Protein AF-A0A251UM03-F1 (afdb_monomer_lite)

pLDDT: mean 79.2, std 14.15, range [46.75, 94.0]

Organism: Helianthus annuus (NCBI:txid4232)

Foldseek 3Di:
DDDPVPVVVVVVVLVVVLLVLQQFFDDPVPPGDTLVPDDDPVSVVLSVQSSVCVVVVDDSVVSLVVCCVVPNQVGGPDGPPDPVVVVVVPDDPDDDPDDDD

Structure (mmCIF, N/CA/C/O backbone):
data_AF-A0A251UM03-F1
#
_entry.id   AF-A0A251UM03-F1
#
loop_
_atom_site.group_PDB
_atom_site.id
_atom_site.type_symbol
_atom_site.label_atom_id
_atom_site.label_alt_id
_atom_site.label_comp_id
_atom_site.label_asym_id
_atom_site.label_entity_id
_atom_site.label_seq_id
_atom_site.pdbx_PDB_ins_code
_atom_site.Cartn_x
_atom_site.Cartn_y
_atom_site.Cartn_z
_atom_site.occupancy
_atom_site.B_iso_or_equiv
_atom_site.auth_seq_id
_atom_site.auth_comp_id
_atom_site.auth_asym_id
_atom_site.auth_atom_id
_atom_site.pdbx_PDB_model_num
ATOM 1 N N . MET A 1 1 ? -26.301 19.916 18.728 1.00 47.34 1 MET A N 1
ATOM 2 C CA . MET A 1 1 ? -25.426 20.193 17.571 1.00 47.34 1 MET A CA 1
ATOM 3 C C . MET A 1 1 ? -24.328 19.161 17.657 1.00 47.34 1 MET A C 1
ATOM 5 O O . MET A 1 1 ? -23.388 19.357 18.407 1.00 47.34 1 MET A O 1
ATOM 9 N N . GLU A 1 2 ? -24.543 17.998 17.057 1.00 59.78 2 GLU A N 1
ATOM 10 C CA . GLU A 1 2 ? -23.678 16.838 17.249 1.00 59.78 2 GLU A CA 1
ATOM 11 C C . GLU A 1 2 ? -23.224 16.343 15.868 1.00 59.78 2 GLU A C 1
ATOM 13 O O . GLU A 1 2 ? -24.064 16.049 15.021 1.00 59.78 2 GLU A O 1
ATOM 18 N N . ASN A 1 3 ? -21.901 16.255 15.686 1.00 60.44 3 ASN A N 1
ATOM 19 C CA . ASN A 1 3 ? -21.195 15.418 14.704 1.00 60.44 3 ASN A CA 1
ATOM 20 C C . ASN A 1 3 ? -21.065 15.845 13.221 1.00 60.44 3 ASN A C 1
ATOM 22 O O . ASN A 1 3 ? -21.068 14.978 12.351 1.00 60.44 3 ASN A O 1
ATOM 26 N N . GLU A 1 4 ? -20.788 17.115 12.896 1.00 57.62 4 GLU A N 1
ATOM 27 C CA . GLU A 1 4 ? -20.137 17.431 11.596 1.00 57.62 4 GLU A CA 1
ATOM 28 C C . GLU A 1 4 ? -18.616 17.151 11.602 1.00 57.62 4 GLU A C 1
ATOM 30 O O . GLU A 1 4 ? -18.013 16.933 10.551 1.00 57.62 4 GLU A O 1
ATOM 35 N N . GLU A 1 5 ? -17.990 17.059 12.781 1.00 59.59 5 GLU A N 1
ATOM 36 C CA . GLU A 1 5 ? -16.548 16.790 12.926 1.00 59.59 5 GLU A CA 1
ATOM 37 C C . GLU A 1 5 ? -16.181 15.299 12.809 1.00 59.59 5 GLU A C 1
ATOM 39 O O . GLU A 1 5 ? -15.063 14.956 12.419 1.00 59.59 5 GLU A O 1
ATOM 44 N N . ASP A 1 6 ? -17.114 14.395 13.118 1.00 71.25 6 ASP A N 1
ATOM 45 C CA . ASP A 1 6 ? -16.865 12.951 13.169 1.00 71.25 6 ASP A CA 1
ATOM 46 C C . ASP A 1 6 ? -16.497 12.333 11.796 1.00 71.25 6 ASP A C 1
ATOM 48 O O . ASP A 1 6 ? -15.473 11.643 11.705 1.00 71.25 6 ASP A O 1
ATOM 52 N N . PRO A 1 7 ? -17.217 12.604 10.683 1.00 75.75 7 PRO A N 1
ATOM 53 C CA . PRO A 1 7 ? -16.845 12.043 9.382 1.00 75.75 7 PRO A CA 1
ATOM 54 C C . PRO A 1 7 ? -15.536 12.630 8.832 1.00 75.75 7 PRO A C 1
ATOM 56 O O . PRO A 1 7 ? -14.727 11.894 8.263 1.00 75.75 7 PRO A O 1
ATOM 59 N N . VAL A 1 8 ? -15.286 13.928 9.042 1.00 80.06 8 VAL A N 1
ATOM 60 C CA . VAL A 1 8 ? -14.059 14.598 8.575 1.00 80.06 8 VAL A CA 1
ATOM 61 C C . VAL A 1 8 ? -12.837 14.061 9.321 1.00 80.06 8 VAL A C 1
ATOM 63 O O . VAL A 1 8 ? -11.833 13.710 8.699 1.00 80.06 8 VAL A O 1
ATOM 66 N N . LYS A 1 9 ? -12.930 13.909 10.647 1.00 81.38 9 LYS A N 1
ATOM 67 C CA . LYS A 1 9 ? -11.843 13.377 11.478 1.00 81.38 9 LYS A CA 1
ATOM 68 C C . LYS A 1 9 ? -11.535 11.915 11.156 1.00 81.38 9 LYS A C 1
ATOM 70 O O . LYS A 1 9 ? -10.368 11.542 11.044 1.00 81.38 9 LYS A O 1
ATOM 75 N N . LYS A 1 10 ? -12.563 11.086 10.943 1.00 83.50 10 LYS A N 1
ATOM 76 C CA . LYS A 1 10 ? -12.393 9.695 10.488 1.00 83.50 10 LYS A CA 1
ATOM 77 C C . LYS A 1 10 ? -11.674 9.627 9.142 1.00 83.50 10 LYS A C 1
ATOM 79 O O . LYS A 1 10 ? -10.740 8.839 8.999 1.00 83.50 10 LYS A O 1
ATOM 84 N N . GLN A 1 11 ? -12.045 10.481 8.190 1.00 86.38 11 GLN A N 1
ATOM 85 C CA . GLN A 1 11 ? -11.389 10.536 6.884 1.00 86.38 11 GLN A CA 1
ATOM 86 C C . GLN A 1 11 ? -9.910 10.944 6.999 1.00 86.38 11 GLN A C 1
ATOM 88 O O . GLN A 1 11 ? -9.053 10.292 6.407 1.00 86.38 11 GLN A O 1
ATOM 93 N N . GLN A 1 12 ? -9.585 11.941 7.828 1.00 88.19 12 GLN A N 1
ATOM 94 C CA . GLN A 1 12 ? -8.197 12.350 8.084 1.00 88.19 12 GLN A CA 1
ATOM 95 C C . GLN A 1 12 ? -7.341 11.213 8.661 1.00 88.19 12 GLN A C 1
ATOM 97 O O . GLN A 1 12 ? -6.196 11.033 8.246 1.00 88.19 12 GLN A O 1
ATOM 102 N N . ILE A 1 13 ? -7.891 10.416 9.584 1.00 88.44 13 ILE A N 1
ATOM 103 C CA . ILE A 1 13 ? -7.200 9.250 10.156 1.00 88.44 13 ILE A CA 1
ATOM 104 C C . ILE A 1 13 ? -6.933 8.195 9.074 1.00 88.44 13 ILE A C 1
ATOM 106 O O . ILE A 1 13 ? -5.827 7.654 8.999 1.00 88.44 13 ILE A O 1
ATOM 110 N N . VAL A 1 14 ? -7.923 7.920 8.217 1.00 89.31 14 VAL A N 1
ATOM 111 C CA . VAL A 1 14 ? -7.779 6.980 7.095 1.00 89.31 14 VAL A CA 1
ATOM 112 C C . VAL A 1 14 ? -6.701 7.457 6.125 1.00 89.31 14 VAL A C 1
ATOM 114 O O . VAL A 1 14 ? -5.832 6.670 5.758 1.00 89.31 14 VAL A O 1
ATOM 117 N N . ASP A 1 15 ? -6.710 8.734 5.746 1.00 90.12 15 ASP A N 1
ATOM 118 C CA . ASP A 1 15 ? -5.744 9.282 4.793 1.00 90.12 15 ASP A CA 1
ATOM 119 C C . ASP A 1 15 ? -4.322 9.321 5.358 1.00 90.12 15 ASP A C 1
ATOM 121 O O . ASP A 1 15 ? -3.378 8.954 4.659 1.00 90.12 15 ASP A O 1
ATOM 125 N N . ALA A 1 16 ? -4.150 9.691 6.630 1.00 90.62 16 ALA A N 1
ATOM 126 C CA . ALA A 1 16 ? -2.845 9.654 7.291 1.00 90.62 16 ALA A CA 1
ATOM 127 C C . ALA A 1 16 ? -2.271 8.230 7.323 1.00 90.62 16 ALA A C 1
ATOM 129 O O . ALA A 1 16 ? -1.088 8.008 7.050 1.00 90.62 16 ALA A O 1
ATOM 130 N N . ARG A 1 17 ? -3.129 7.245 7.606 1.00 91.69 17 ARG A N 1
ATOM 131 C CA . ARG A 1 17 ? -2.746 5.836 7.631 1.00 91.69 17 ARG A CA 1
ATOM 132 C C . ARG A 1 17 ? -2.445 5.301 6.233 1.00 91.69 17 ARG A C 1
ATOM 134 O O . ARG A 1 17 ? -1.454 4.596 6.066 1.00 91.69 17 ARG A O 1
ATOM 141 N N . ALA A 1 18 ? -3.247 5.668 5.236 1.00 91.50 18 ALA A N 1
ATOM 142 C CA . ALA A 1 18 ? -3.022 5.288 3.847 1.00 91.50 18 ALA A CA 1
ATOM 143 C C . ALA A 1 18 ? -1.671 5.810 3.346 1.00 91.50 18 ALA A C 1
ATOM 145 O O . ALA A 1 18 ? -0.909 5.036 2.782 1.00 91.50 18 ALA A O 1
ATOM 146 N N . ARG A 1 19 ? -1.326 7.072 3.639 1.00 90.12 19 ARG A N 1
ATOM 147 C CA . ARG A 1 19 ? -0.006 7.643 3.315 1.00 90.12 19 ARG A CA 1
ATOM 148 C C . ARG A 1 19 ? 1.134 6.850 3.951 1.00 90.12 19 ARG A C 1
ATOM 150 O O . ARG A 1 19 ? 2.091 6.500 3.270 1.00 90.12 19 ARG A O 1
ATOM 157 N N . ASN A 1 20 ? 1.019 6.508 5.237 1.00 90.62 20 ASN A N 1
ATOM 158 C CA . ASN A 1 20 ? 2.040 5.717 5.931 1.00 90.62 20 ASN A CA 1
ATOM 159 C C . ASN A 1 20 ? 2.262 4.341 5.277 1.00 90.62 20 ASN A C 1
ATOM 161 O O . ASN A 1 20 ? 3.405 3.920 5.099 1.00 90.62 20 ASN A O 1
ATOM 165 N N . VAL A 1 21 ? 1.178 3.668 4.882 1.00 90.88 21 VAL A N 1
ATOM 166 C CA . VAL A 1 21 ? 1.249 2.400 4.146 1.00 90.88 21 VAL A CA 1
ATOM 167 C C . VAL A 1 21 ? 1.897 2.619 2.777 1.00 90.88 21 VAL A C 1
ATOM 169 O O . VAL A 1 21 ? 2.850 1.919 2.454 1.00 90.88 21 VAL A O 1
ATOM 172 N N . SER A 1 22 ? 1.460 3.625 2.015 1.00 89.75 22 SER A N 1
ATOM 173 C CA . SER A 1 22 ? 1.978 3.939 0.677 1.00 89.75 22 SER A CA 1
ATOM 174 C C . SER A 1 22 ? 3.488 4.183 0.634 1.00 89.75 22 SER A C 1
ATOM 176 O O . SER A 1 22 ? 4.140 3.769 -0.318 1.00 89.75 22 SER A O 1
ATOM 178 N N . HIS A 1 23 ? 4.080 4.792 1.665 1.00 89.56 23 HIS A N 1
ATOM 179 C CA . HIS A 1 23 ? 5.537 4.980 1.727 1.00 89.56 23 HIS A CA 1
ATOM 180 C C . HIS A 1 23 ? 6.328 3.665 1.794 1.00 89.56 23 HIS A C 1
ATOM 182 O O . HIS A 1 23 ? 7.487 3.624 1.395 1.00 89.56 23 HIS A O 1
ATOM 188 N N . AS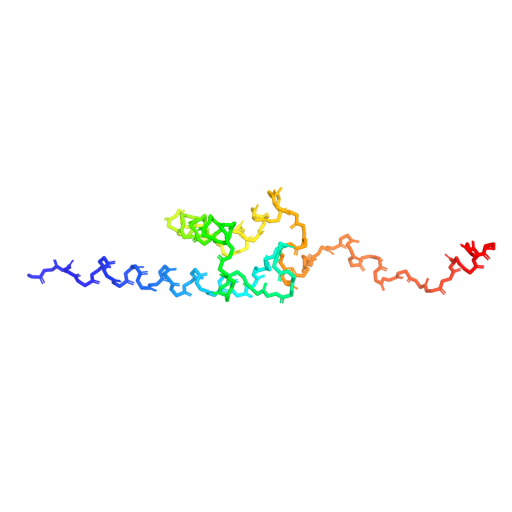N A 1 24 ? 5.712 2.586 2.282 1.00 88.44 24 ASN A N 1
ATOM 189 C CA . ASN A 1 24 ? 6.343 1.270 2.388 1.00 88.44 24 ASN A CA 1
ATOM 190 C C . ASN A 1 24 ? 6.112 0.392 1.149 1.00 88.44 24 ASN A C 1
ATOM 192 O O . ASN A 1 24 ? 6.644 -0.718 1.085 1.00 88.44 24 ASN A O 1
ATOM 196 N N . VAL A 1 25 ? 5.359 0.890 0.167 1.00 89.75 25 VAL A N 1
ATOM 197 C CA . VAL A 1 25 ? 5.024 0.180 -1.067 1.00 89.75 25 VAL A CA 1
ATOM 198 C C . VAL A 1 25 ? 5.802 0.805 -2.230 1.00 89.75 25 VAL A C 1
ATOM 200 O O . VAL A 1 25 ? 5.743 2.013 -2.470 1.00 89.75 25 VAL A O 1
ATOM 203 N N . ARG A 1 26 ? 6.553 -0.027 -2.948 1.00 89.31 26 ARG A N 1
ATOM 204 C CA . ARG A 1 26 ? 7.330 0.298 -4.148 1.00 89.31 26 ARG A CA 1
ATOM 205 C C . ARG A 1 26 ? 6.431 0.272 -5.375 1.00 89.31 26 ARG A C 1
ATOM 207 O O . ARG A 1 26 ? 5.566 -0.592 -5.500 1.00 89.31 26 ARG A O 1
ATOM 214 N N . CYS A 1 27 ? 6.666 1.179 -6.317 1.00 87.06 27 CYS A N 1
ATOM 215 C CA . CYS A 1 27 ? 6.087 1.043 -7.647 1.00 87.06 27 CYS A CA 1
ATOM 216 C C . CYS A 1 27 ? 6.985 0.139 -8.506 1.00 87.06 27 CYS A C 1
ATOM 218 O O . CYS A 1 27 ? 8.069 0.553 -8.910 1.00 87.06 27 CYS A O 1
ATOM 220 N N . LEU A 1 28 ? 6.510 -1.072 -8.813 1.00 83.00 28 LEU A N 1
ATOM 221 C CA . LEU A 1 28 ? 7.242 -2.064 -9.617 1.00 83.00 28 LEU A CA 1
ATOM 222 C C . LEU A 1 28 ? 7.610 -1.545 -11.019 1.00 83.00 28 LEU A C 1
ATOM 224 O O . LEU A 1 28 ? 8.688 -1.832 -11.526 1.00 83.00 28 LEU A O 1
ATOM 228 N N . GLU A 1 29 ? 6.740 -0.724 -11.604 1.00 84.38 29 GLU A N 1
ATOM 229 C CA . GLU A 1 29 ? 6.904 -0.151 -12.947 1.00 84.38 29 GLU A CA 1
ATOM 230 C C . GLU A 1 29 ? 7.715 1.161 -12.948 1.00 84.38 29 GLU A C 1
ATOM 232 O O . GLU A 1 29 ? 8.174 1.615 -13.992 1.00 84.38 29 GLU A O 1
ATOM 237 N N . CYS A 1 30 ? 7.894 1.801 -11.786 1.00 81.25 30 CYS A N 1
ATOM 238 C CA . CYS A 1 30 ? 8.519 3.126 -11.674 1.00 81.25 30 CYS A CA 1
ATOM 239 C C . CYS A 1 30 ? 9.991 3.063 -11.225 1.00 81.25 30 CYS A C 1
ATOM 241 O O . CYS A 1 30 ? 10.632 4.101 -11.052 1.00 81.25 30 CYS A O 1
ATOM 243 N N . GLY A 1 31 ? 10.533 1.864 -10.987 1.00 76.25 31 GLY A N 1
ATOM 244 C CA . GLY A 1 31 ? 11.898 1.661 -10.500 1.00 76.25 31 GLY A CA 1
ATOM 245 C C . GLY A 1 31 ? 12.006 1.729 -8.972 1.00 76.25 31 GLY A C 1
ATOM 246 O O . GLY A 1 31 ? 11.457 0.889 -8.267 1.00 76.25 31 GLY A O 1
ATOM 247 N N . SER A 1 32 ? 12.766 2.693 -8.439 1.00 73.88 32 SER A N 1
ATOM 248 C CA . SER A 1 32 ? 13.110 2.759 -7.005 1.00 73.88 32 SER A CA 1
ATOM 249 C C . SER A 1 32 ? 12.216 3.681 -6.166 1.00 73.88 32 SER A C 1
ATOM 251 O O . SER A 1 32 ? 12.551 3.962 -5.014 1.00 73.88 32 SER A O 1
ATOM 253 N N . GLN A 1 33 ? 11.120 4.186 -6.734 1.00 81.25 33 GLN A N 1
ATOM 254 C CA . GLN A 1 33 ? 10.245 5.174 -6.098 1.00 81.25 33 GLN A CA 1
ATOM 255 C C . GLN A 1 33 ? 9.079 4.522 -5.344 1.00 81.25 33 GLN A C 1
ATOM 257 O O . GLN A 1 33 ? 8.592 3.445 -5.708 1.00 81.25 33 GLN A O 1
ATOM 262 N N . SER A 1 34 ? 8.596 5.209 -4.307 1.00 85.00 34 SER A N 1
ATOM 263 C CA . SER A 1 34 ? 7.399 4.789 -3.577 1.00 85.00 34 SER A CA 1
ATOM 264 C C . SER A 1 34 ? 6.130 5.061 -4.390 1.00 85.00 34 SER A C 1
ATOM 266 O O . SER A 1 34 ? 6.093 5.947 -5.254 1.00 85.00 34 SER A O 1
ATOM 268 N N . ILE A 1 35 ? 5.046 4.343 -4.086 1.00 87.69 35 ILE A N 1
ATOM 269 C CA . ILE A 1 35 ? 3.738 4.648 -4.678 1.00 87.69 35 ILE A CA 1
ATOM 270 C C . ILE A 1 35 ? 3.180 5.981 -4.167 1.00 87.69 35 ILE A C 1
ATOM 272 O O . ILE A 1 35 ? 2.212 6.469 -4.722 1.00 87.69 35 ILE A O 1
ATOM 276 N N . GLU A 1 36 ? 3.721 6.599 -3.115 1.00 86.75 36 GLU A N 1
ATOM 277 C CA . GLU A 1 36 ? 3.281 7.943 -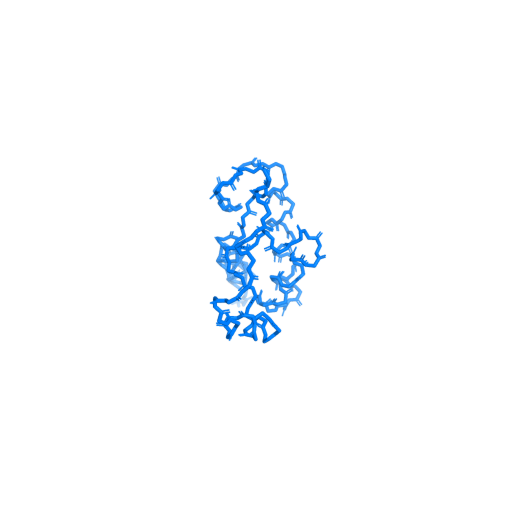2.711 1.00 86.75 36 GLU A CA 1
ATOM 278 C C . GLU A 1 36 ? 3.873 9.029 -3.622 1.00 86.75 36 GLU A C 1
ATOM 280 O O . GLU A 1 36 ? 3.195 10.003 -3.924 1.00 86.75 36 GLU A O 1
ATOM 285 N N . GLU A 1 37 ? 5.080 8.831 -4.146 1.00 80.69 37 GLU A N 1
ATOM 286 C CA . GLU A 1 37 ? 5.775 9.821 -4.987 1.00 80.69 37 GLU A CA 1
ATOM 287 C C . GLU A 1 37 ? 5.507 9.628 -6.486 1.00 80.69 37 GLU A C 1
ATOM 289 O O . GLU A 1 37 ? 5.572 10.572 -7.273 1.00 80.69 37 GLU A O 1
ATOM 294 N N . SER A 1 38 ? 5.173 8.402 -6.883 1.00 82.12 38 SER A N 1
ATOM 295 C CA . SER A 1 38 ? 4.989 8.027 -8.284 1.00 82.12 38 SER A CA 1
ATOM 296 C C . SER A 1 38 ? 3.638 8.496 -8.858 1.00 82.12 38 SER A C 1
ATOM 298 O O . SER A 1 38 ? 2.628 8.573 -8.152 1.00 82.12 38 SER A O 1
ATOM 300 N N . GLN A 1 39 ? 3.604 8.772 -10.169 1.00 81.25 39 GLN A N 1
ATOM 301 C CA . GLN A 1 39 ? 2.402 9.195 -10.920 1.00 81.25 39 GLN A CA 1
ATOM 302 C C . GLN A 1 39 ? 1.908 8.148 -11.937 1.00 81.25 39 GLN A C 1
ATOM 304 O O . GLN A 1 39 ? 1.119 8.471 -12.817 1.00 81.25 39 GLN A O 1
ATOM 309 N N . ALA A 1 40 ? 2.368 6.900 -11.842 1.00 84.69 40 ALA A N 1
ATOM 310 C CA . ALA A 1 40 ? 1.928 5.843 -12.749 1.00 84.69 40 ALA A CA 1
ATOM 311 C C . ALA A 1 40 ? 0.450 5.467 -12.527 1.00 84.69 40 ALA A C 1
ATOM 313 O O . ALA A 1 40 ? -0.054 5.526 -11.405 1.00 84.69 40 ALA A O 1
ATOM 314 N N . ASP A 1 41 ? -0.235 4.991 -13.565 1.00 85.06 41 ASP A N 1
ATOM 315 C CA . ASP A 1 41 ? -1.652 4.609 -13.464 1.00 85.06 41 ASP A CA 1
ATOM 316 C C . ASP A 1 41 ? -1.886 3.490 -12.431 1.00 85.06 41 ASP A C 1
ATOM 318 O O . ASP A 1 41 ? -2.857 3.518 -11.668 1.00 85.06 41 ASP A O 1
ATOM 322 N N . ILE A 1 42 ? -0.937 2.552 -12.316 1.00 84.44 42 ILE A N 1
ATOM 323 C CA . ILE A 1 42 ? -0.966 1.470 -11.318 1.00 84.44 42 ILE A CA 1
ATOM 324 C C . ILE A 1 42 ? -0.964 1.997 -9.876 1.00 84.44 42 ILE A C 1
ATOM 326 O O . ILE A 1 42 ? -1.586 1.421 -8.985 1.00 84.44 42 ILE A O 1
ATOM 330 N N . VAL A 1 43 ? -0.325 3.142 -9.635 1.00 89.25 43 VAL A N 1
ATOM 331 C CA . VAL A 1 43 ? -0.248 3.761 -8.309 1.00 89.25 43 VAL A CA 1
ATOM 332 C C . VAL A 1 43 ? -1.618 4.254 -7.856 1.00 89.25 43 VAL A C 1
ATOM 334 O O . VAL A 1 43 ? -1.963 4.130 -6.679 1.00 89.25 43 VAL A O 1
ATOM 337 N N . VAL A 1 44 ? -2.428 4.785 -8.776 1.00 89.25 44 VAL A N 1
ATOM 338 C CA . VAL A 1 44 ? -3.788 5.244 -8.466 1.00 89.25 44 VAL A CA 1
ATOM 339 C C . VAL A 1 44 ? -4.645 4.073 -7.985 1.00 89.25 44 VAL A C 1
ATOM 341 O O . VAL A 1 44 ? -5.353 4.205 -6.981 1.00 89.25 44 VAL A O 1
ATOM 344 N N . LEU A 1 45 ? -4.527 2.916 -8.645 1.00 91.06 45 LEU A N 1
ATOM 345 C CA . LEU A 1 45 ? -5.203 1.683 -8.244 1.00 91.06 45 LEU A CA 1
ATOM 346 C C . LEU A 1 45 ? -4.756 1.223 -6.848 1.00 91.06 45 LEU A C 1
ATOM 348 O O . LEU A 1 45 ? -5.600 1.005 -5.979 1.00 91.06 45 LEU A O 1
ATOM 352 N N . LEU A 1 46 ? -3.446 1.144 -6.602 1.00 91.56 46 LEU A N 1
ATOM 353 C CA . LEU A 1 46 ? -2.889 0.693 -5.321 1.00 91.56 46 LEU A CA 1
ATOM 354 C C . LEU A 1 46 ? -3.280 1.612 -4.156 1.00 91.56 46 LEU A C 1
ATOM 356 O O . LEU A 1 46 ? -3.730 1.142 -3.111 1.00 91.56 46 LEU A O 1
ATOM 360 N N . ARG A 1 47 ? -3.195 2.936 -4.340 1.00 91.00 47 ARG A N 1
ATOM 361 C CA . ARG A 1 47 ? -3.631 3.914 -3.327 1.00 91.00 47 ARG A CA 1
ATOM 362 C C . ARG A 1 47 ? -5.128 3.806 -3.034 1.00 91.00 47 ARG A C 1
ATOM 364 O O . ARG A 1 47 ? -5.552 4.095 -1.914 1.00 91.00 47 ARG A O 1
ATOM 371 N N . LYS A 1 48 ? -5.950 3.449 -4.026 1.00 91.94 48 LYS A N 1
ATOM 372 C CA . LYS A 1 48 ? -7.384 3.212 -3.822 1.00 91.94 48 LYS A CA 1
ATOM 373 C C . LYS A 1 48 ? -7.607 1.934 -3.012 1.00 91.94 48 LYS A C 1
ATOM 375 O O . LYS A 1 48 ? -8.279 1.996 -1.987 1.00 91.94 48 LYS A O 1
ATOM 380 N N . LEU A 1 49 ? -6.958 0.839 -3.402 1.00 92.50 49 LEU A N 1
ATOM 381 C CA . LEU A 1 49 ? -7.029 -0.446 -2.706 1.00 92.50 49 LEU A CA 1
ATOM 382 C C . LEU A 1 49 ? -6.629 -0.319 -1.229 1.00 92.50 49 LEU A C 1
ATOM 384 O O . LEU A 1 49 ? -7.364 -0.763 -0.354 1.00 92.50 49 LEU A O 1
ATOM 388 N N . ILE A 1 50 ? -5.524 0.369 -0.927 1.00 93.50 50 ILE A N 1
ATOM 389 C CA . ILE A 1 50 ? -5.072 0.598 0.456 1.00 93.50 50 ILE A CA 1
ATOM 390 C C . ILE A 1 50 ? -6.135 1.336 1.280 1.00 93.50 50 ILE A C 1
ATOM 392 O O . ILE A 1 50 ? -6.416 0.950 2.416 1.00 93.50 50 ILE A O 1
ATOM 396 N N . ARG A 1 51 ? -6.741 2.396 0.728 1.00 93.75 51 ARG A N 1
ATOM 397 C CA . ARG A 1 51 ? -7.798 3.143 1.428 1.00 93.75 51 ARG A CA 1
ATOM 398 C C . ARG A 1 51 ? -9.020 2.273 1.690 1.00 93.75 51 ARG A C 1
ATOM 400 O O . ARG A 1 51 ? -9.589 2.363 2.776 1.00 93.75 51 ARG A O 1
ATOM 407 N N . ASP A 1 52 ? -9.409 1.452 0.723 1.00 93.88 52 ASP A N 1
ATOM 408 C CA . ASP A 1 52 ? -10.562 0.565 0.851 1.00 93.88 52 ASP A CA 1
ATOM 409 C C . ASP A 1 52 ? -10.314 -0.493 1.940 1.00 93.88 52 ASP A C 1
ATOM 411 O O . ASP A 1 52 ? -11.142 -0.650 2.834 1.00 93.88 52 ASP A O 1
ATOM 415 N N . GLU A 1 53 ? -9.133 -1.115 1.985 1.00 94.00 53 GLU A N 1
ATOM 416 C CA . GLU A 1 53 ? -8.773 -2.065 3.050 1.00 94.00 53 GLU A CA 1
ATOM 417 C C . GLU A 1 53 ? -8.711 -1.412 4.445 1.00 94.00 53 GLU A C 1
ATOM 419 O O . GLU A 1 53 ? -9.138 -2.007 5.440 1.00 94.00 53 GLU A O 1
ATOM 424 N N . ILE A 1 54 ? -8.233 -0.165 4.543 1.00 93.06 54 ILE A N 1
ATOM 425 C CA . ILE A 1 54 ? -8.249 0.586 5.809 1.00 93.06 54 ILE A CA 1
ATOM 426 C C . ILE A 1 54 ? -9.690 0.859 6.256 1.00 93.06 54 ILE A C 1
ATOM 428 O O . ILE A 1 54 ? -9.994 0.709 7.441 1.00 93.06 54 ILE A O 1
ATOM 432 N N . LYS A 1 55 ? -10.584 1.221 5.327 1.00 90.94 55 LYS A N 1
ATOM 433 C CA . LYS A 1 55 ? -12.016 1.418 5.611 1.00 90.94 55 LYS A CA 1
ATOM 434 C C . LYS A 1 55 ? -12.706 0.121 6.033 1.00 90.94 55 LYS A C 1
ATOM 436 O O . LYS A 1 55 ? -13.604 0.168 6.867 1.00 90.94 55 LYS A O 1
ATOM 441 N N . LEU A 1 56 ? -12.250 -1.024 5.524 1.00 92.62 56 LEU A N 1
ATOM 442 C CA . LEU A 1 56 ? -12.681 -2.355 5.965 1.00 92.62 56 LEU A CA 1
ATOM 443 C C . LEU A 1 56 ? -12.144 -2.741 7.358 1.00 92.62 56 LEU A C 1
ATOM 445 O O . LEU A 1 56 ? -12.456 -3.821 7.856 1.00 92.62 56 LEU A O 1
ATOM 449 N N . GLY 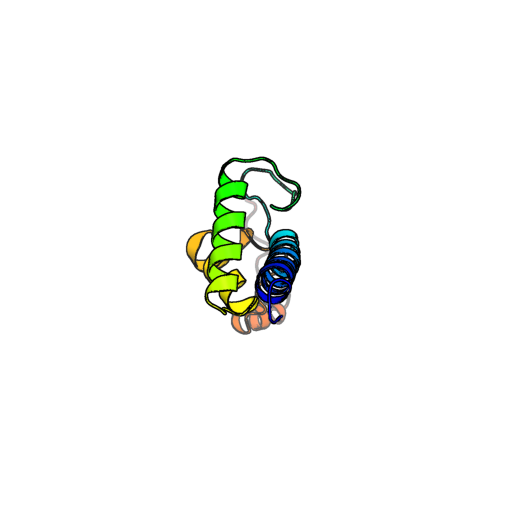A 1 57 ? -11.340 -1.887 8.000 1.00 92.44 57 GLY A N 1
ATOM 450 C CA . GLY A 1 57 ? -10.809 -2.121 9.342 1.00 92.44 57 GLY A CA 1
ATOM 451 C C . GLY A 1 57 ? -9.627 -3.091 9.389 1.00 92.44 57 GLY A C 1
ATOM 452 O O . GLY A 1 57 ? -9.269 -3.561 10.468 1.00 92.44 57 GLY A O 1
ATOM 453 N N . LYS A 1 58 ? -8.996 -3.397 8.248 1.00 93.00 58 LYS A N 1
ATOM 454 C CA . LYS A 1 58 ? -7.821 -4.279 8.198 1.00 93.00 58 LYS A CA 1
ATOM 455 C C . LYS A 1 58 ? -6.613 -3.641 8.868 1.00 93.00 58 LYS A C 1
ATOM 457 O O . LYS A 1 58 ? -6.493 -2.414 8.915 1.00 93.00 58 LYS A O 1
ATOM 462 N N . SER A 1 59 ? -5.698 -4.459 9.391 1.00 91.31 59 SER A N 1
ATOM 463 C CA . SER A 1 59 ? -4.430 -3.986 9.960 1.00 91.31 59 SER A CA 1
ATOM 464 C C . SER A 1 59 ? -3.403 -3.692 8.855 1.00 91.31 59 SER A C 1
ATOM 466 O O . SER A 1 59 ? -3.528 -4.185 7.739 1.00 91.31 59 SER A O 1
ATOM 468 N N . ASN A 1 60 ? -2.355 -2.909 9.145 1.00 90.44 60 ASN A N 1
ATOM 469 C CA . ASN A 1 60 ? -1.302 -2.631 8.149 1.00 90.44 60 ASN A CA 1
ATOM 470 C C . ASN A 1 60 ? -0.624 -3.922 7.664 1.00 90.44 60 ASN A C 1
ATOM 472 O O . ASN A 1 60 ? -0.298 -4.035 6.490 1.00 90.44 60 ASN A O 1
ATOM 476 N N . LYS A 1 61 ? -0.456 -4.910 8.555 1.00 88.69 61 LYS A N 1
ATOM 477 C CA . LYS A 1 61 ? 0.135 -6.211 8.215 1.00 88.69 61 LYS A CA 1
ATOM 478 C C . LYS A 1 61 ? -0.727 -6.986 7.223 1.00 88.69 61 LYS A C 1
ATOM 480 O O . LYS A 1 61 ? -0.184 -7.564 6.291 1.00 88.69 61 LYS A O 1
ATOM 485 N N . ASP A 1 62 ? -2.047 -6.966 7.405 1.00 91.38 62 ASP A N 1
ATOM 486 C CA . ASP A 1 62 ? -2.975 -7.633 6.486 1.00 91.38 62 ASP A CA 1
ATOM 487 C C . ASP A 1 62 ? -2.959 -6.963 5.111 1.00 91.38 62 ASP A C 1
ATOM 489 O O . ASP A 1 62 ? -2.959 -7.651 4.096 1.00 91.38 62 ASP A O 1
ATOM 493 N N . ILE A 1 63 ? -2.886 -5.628 5.083 1.00 92.44 63 ILE A N 1
ATOM 494 C CA . ILE A 1 63 ? -2.790 -4.850 3.842 1.00 92.44 63 ILE A CA 1
ATOM 495 C C . ILE A 1 63 ? -1.499 -5.197 3.097 1.00 92.44 63 ILE A C 1
ATOM 497 O O . ILE A 1 63 ? -1.543 -5.501 1.911 1.00 92.44 63 ILE A O 1
ATOM 501 N N . TYR A 1 64 ? -0.357 -5.208 3.790 1.00 90.81 64 TYR A N 1
ATOM 502 C CA . TYR A 1 64 ? 0.925 -5.595 3.197 1.00 90.81 64 TYR A CA 1
ATOM 503 C C . TYR A 1 64 ? 0.912 -7.030 2.684 1.00 90.81 64 TYR A C 1
ATOM 505 O O . TYR A 1 64 ? 1.323 -7.276 1.556 1.00 90.81 64 TYR A O 1
ATOM 513 N N . LYS A 1 65 ? 0.380 -7.964 3.479 1.00 89.56 65 LYS A N 1
ATOM 514 C CA . LYS A 1 65 ? 0.242 -9.360 3.069 1.00 89.56 65 LYS A CA 1
ATOM 515 C C . LYS A 1 65 ? -0.604 -9.475 1.802 1.00 89.56 65 LYS A C 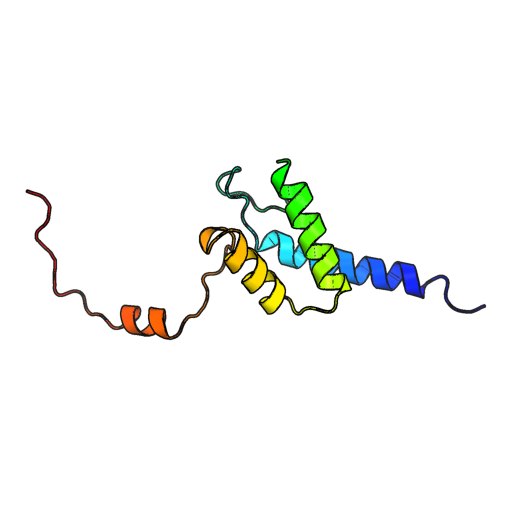1
ATOM 517 O O . LYS A 1 65 ? -0.188 -10.155 0.881 1.00 89.56 65 LYS A O 1
ATOM 522 N N . LYS A 1 66 ? -1.742 -8.781 1.733 1.00 91.12 66 LYS A N 1
ATOM 523 C CA . LYS A 1 66 ? -2.612 -8.775 0.553 1.00 91.12 66 LYS A CA 1
ATOM 524 C C . LYS A 1 66 ? -1.913 -8.213 -0.685 1.00 91.12 66 LYS A C 1
ATOM 526 O O . LYS A 1 66 ? -1.982 -8.817 -1.746 1.00 91.12 66 LYS A O 1
ATOM 531 N N . LEU A 1 67 ? -1.229 -7.077 -0.540 1.00 90.69 67 LEU A N 1
ATOM 532 C CA . LEU A 1 67 ? -0.456 -6.474 -1.626 1.00 90.69 67 LEU A CA 1
ATOM 533 C C . LEU A 1 67 ? 0.620 -7.430 -2.140 1.00 90.69 67 LEU A C 1
ATOM 535 O O . LEU A 1 67 ? 0.801 -7.571 -3.339 1.00 90.69 67 LEU A O 1
ATOM 539 N N . GLU A 1 68 ? 1.314 -8.115 -1.248 1.00 89.38 68 GLU A N 1
ATOM 540 C CA . GLU A 1 68 ? 2.325 -9.087 -1.639 1.00 89.38 68 GLU A CA 1
ATOM 541 C C . GLU A 1 68 ? 1.732 -10.353 -2.267 1.00 89.38 68 GLU A C 1
ATOM 543 O O . GLU A 1 68 ? 2.265 -10.851 -3.253 1.00 89.38 68 GLU A O 1
ATOM 548 N N . ASP A 1 69 ? 0.625 -10.862 -1.732 1.00 89.62 69 ASP A N 1
ATOM 549 C CA . ASP A 1 69 ? -0.029 -12.061 -2.254 1.00 89.62 69 ASP A CA 1
ATOM 550 C C . ASP A 1 69 ? -0.608 -11.806 -3.672 1.00 89.62 69 ASP A C 1
ATOM 552 O O . ASP A 1 69 ? -0.660 -12.728 -4.484 1.00 89.62 69 ASP A O 1
ATOM 556 N N . GLU A 1 70 ? -1.006 -10.564 -3.997 1.00 90.00 70 GLU A N 1
ATOM 557 C CA . GLU A 1 70 ? -1.540 -10.175 -5.317 1.00 90.00 70 GLU A CA 1
ATOM 558 C C . GLU A 1 70 ? -0.477 -9.653 -6.305 1.00 90.00 70 GLU A C 1
ATOM 560 O O . GLU A 1 70 ? -0.575 -9.921 -7.502 1.00 90.00 70 GLU A O 1
ATOM 565 N N . TYR A 1 71 ? 0.526 -8.905 -5.829 1.00 89.56 71 TYR A N 1
ATOM 566 C CA . TYR A 1 71 ? 1.502 -8.192 -6.672 1.00 89.56 71 TYR A CA 1
ATOM 567 C C . TYR A 1 71 ? 2.955 -8.676 -6.494 1.00 89.56 71 TYR A C 1
ATOM 569 O O . TYR A 1 71 ? 3.840 -8.240 -7.230 1.00 89.56 71 TYR A O 1
ATOM 577 N N . GLY A 1 72 ? 3.217 -9.581 -5.548 1.00 87.88 72 GLY A N 1
ATOM 578 C CA . GLY A 1 72 ? 4.523 -10.194 -5.286 1.00 87.88 72 GLY A CA 1
ATOM 579 C C . GLY A 1 72 ? 5.330 -9.545 -4.153 1.00 87.88 72 GLY A C 1
ATOM 580 O O . GLY A 1 72 ? 5.084 -8.414 -3.740 1.00 87.88 72 GLY A O 1
ATOM 581 N N . GLU A 1 73 ? 6.353 -10.257 -3.669 1.00 81.75 73 GLU A N 1
ATOM 582 C CA . GLU A 1 73 ? 7.225 -9.841 -2.547 1.00 81.75 73 GLU A CA 1
ATOM 583 C C . GLU A 1 73 ? 8.001 -8.544 -2.803 1.00 81.75 73 GLU A C 1
ATOM 585 O O . GLU A 1 73 ? 8.292 -7.782 -1.881 1.00 81.75 73 GLU A O 1
ATOM 590 N N . MET A 1 74 ? 8.270 -8.243 -4.073 1.00 82.75 74 MET A N 1
ATOM 591 C CA . MET A 1 74 ? 9.039 -7.072 -4.494 1.00 82.75 74 MET A CA 1
ATOM 592 C C . MET A 1 74 ? 8.261 -5.754 -4.376 1.00 82.75 74 MET A C 1
ATOM 594 O O . MET A 1 74 ? 8.855 -4.681 -4.512 1.00 82.75 74 MET A O 1
ATOM 598 N N . ILE A 1 75 ? 6.945 -5.807 -4.122 1.00 88.94 75 ILE A N 1
ATOM 599 C CA . ILE A 1 75 ? 6.118 -4.604 -3.983 1.00 88.94 75 ILE A CA 1
ATOM 600 C C . ILE A 1 75 ? 6.380 -3.867 -2.660 1.00 88.94 75 ILE A C 1
ATOM 602 O O . ILE A 1 75 ? 6.066 -2.687 -2.544 1.00 88.94 75 ILE A O 1
ATOM 606 N N . LEU A 1 76 ? 6.968 -4.509 -1.648 1.00 87.88 76 LEU A N 1
ATOM 607 C CA . LEU A 1 76 ? 7.219 -3.892 -0.342 1.00 87.88 76 LEU A CA 1
ATOM 608 C C . LEU A 1 76 ? 8.699 -3.540 -0.157 1.00 87.88 76 LEU A C 1
ATOM 610 O O . LEU A 1 76 ? 9.594 -4.250 -0.606 1.00 87.88 76 LEU A O 1
ATOM 614 N N . TYR A 1 77 ? 8.984 -2.436 0.546 1.00 81.12 77 TYR A N 1
ATOM 615 C CA . TYR A 1 77 ? 10.363 -2.109 0.937 1.00 81.12 77 TYR A CA 1
ATOM 616 C C . TYR A 1 77 ? 10.916 -3.034 2.018 1.00 81.12 77 TYR A C 1
ATOM 618 O O . TYR A 1 77 ? 12.126 -3.265 2.036 1.00 81.12 77 TYR A O 1
ATOM 626 N N . ALA A 1 78 ? 10.054 -3.524 2.907 1.00 70.81 78 ALA A N 1
ATOM 627 C CA . ALA A 1 78 ? 10.441 -4.380 4.014 1.00 70.81 78 ALA A CA 1
ATOM 628 C C . ALA A 1 78 ? 10.201 -5.852 3.643 1.00 70.81 78 ALA A C 1
ATOM 630 O O . ALA A 1 78 ? 9.052 -6.211 3.376 1.00 70.81 78 ALA A O 1
ATOM 631 N N . PRO A 1 79 ? 11.241 -6.707 3.652 1.00 60.88 79 PRO A N 1
ATOM 632 C CA . PRO A 1 79 ? 11.050 -8.138 3.469 1.00 60.88 79 PRO A CA 1
ATOM 633 C C . PRO A 1 79 ? 10.222 -8.701 4.628 1.00 60.88 79 PRO A C 1
ATOM 635 O O . PRO A 1 79 ? 10.372 -8.278 5.782 1.00 60.88 79 PRO A O 1
ATOM 638 N N . LYS A 1 80 ? 9.358 -9.680 4.337 1.00 60.69 80 LYS A N 1
ATOM 639 C CA . LYS A 1 80 ? 8.707 -10.460 5.390 1.00 60.69 80 LYS A CA 1
ATOM 640 C C . LYS A 1 80 ? 9.793 -11.104 6.251 1.00 60.69 80 LYS A C 1
ATOM 642 O O . LYS A 1 80 ? 10.664 -11.813 5.751 1.00 60.69 80 LYS A O 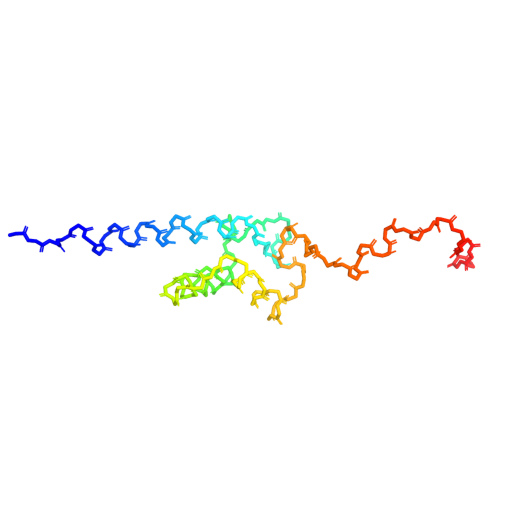1
ATOM 647 N N . PHE A 1 81 ? 9.724 -10.879 7.561 1.00 58.34 81 PHE A N 1
ATOM 648 C CA . PHE A 1 81 ? 10.411 -11.737 8.521 1.00 58.34 81 PHE A CA 1
ATOM 649 C C . PHE A 1 81 ? 9.719 -13.101 8.493 1.00 58.34 81 PHE A C 1
ATOM 651 O O . PHE A 1 81 ? 8.788 -13.356 9.256 1.00 58.34 81 PHE A O 1
ATOM 658 N N . ASP A 1 82 ? 10.134 -13.945 7.554 1.00 58.12 82 ASP A N 1
ATOM 659 C CA . ASP A 1 82 ? 9.774 -15.352 7.529 1.00 58.12 82 ASP A CA 1
ATOM 660 C C . ASP A 1 82 ? 10.815 -16.146 8.327 1.00 58.12 82 ASP A C 1
ATOM 662 O O . ASP A 1 82 ? 12.028 -16.033 8.120 1.00 58.12 82 ASP A O 1
ATOM 666 N N . TRP A 1 83 ? 10.328 -16.955 9.264 1.00 58.62 83 TRP A N 1
ATOM 667 C CA . TRP A 1 83 ? 11.150 -17.895 10.019 1.00 58.62 83 TRP A CA 1
ATOM 668 C C . TRP A 1 83 ? 11.800 -18.941 9.106 1.00 58.62 83 TRP A C 1
ATOM 670 O O . TRP A 1 83 ? 12.874 -19.442 9.435 1.00 58.62 83 TRP A O 1
ATOM 680 N N . GLN A 1 84 ? 11.196 -19.238 7.950 1.00 58.03 84 GLN A N 1
ATOM 681 C CA . GLN A 1 84 ? 11.787 -20.121 6.942 1.00 58.03 84 GLN A CA 1
ATOM 682 C C . GLN A 1 84 ? 13.023 -19.478 6.311 1.00 58.03 84 GLN A C 1
ATOM 684 O O . GLN A 1 84 ? 14.064 -20.128 6.226 1.00 58.03 84 GLN A O 1
ATOM 689 N N . THR A 1 85 ? 12.966 -18.182 5.983 1.00 59.12 85 THR A N 1
ATOM 690 C CA . THR A 1 85 ? 14.143 -17.450 5.503 1.00 59.12 85 THR A CA 1
ATOM 691 C C . THR A 1 85 ? 15.196 -17.352 6.597 1.00 59.12 85 THR A C 1
ATOM 693 O O . THR A 1 85 ? 16.363 -17.549 6.291 1.00 59.12 85 THR A O 1
ATOM 696 N N . ALA A 1 86 ? 14.824 -17.139 7.869 1.00 60.94 86 ALA A N 1
ATOM 697 C CA . ALA A 1 86 ? 15.770 -17.047 8.991 1.00 60.94 86 ALA A CA 1
ATOM 698 C C . ALA A 1 86 ? 16.698 -18.277 9.125 1.00 60.94 86 ALA A C 1
ATOM 700 O O . ALA A 1 86 ? 17.861 -18.120 9.496 1.00 60.94 86 ALA A O 1
ATOM 701 N N . ALA A 1 87 ? 16.235 -19.479 8.757 1.00 61.09 87 ALA A N 1
ATOM 702 C CA . ALA A 1 87 ? 17.072 -20.682 8.720 1.00 61.09 87 ALA A CA 1
ATOM 703 C C . ALA A 1 87 ? 18.167 -20.618 7.635 1.00 61.09 87 ALA A C 1
ATOM 705 O O . ALA A 1 87 ? 19.269 -21.132 7.832 1.00 61.09 87 ALA A O 1
ATOM 706 N N . SER A 1 88 ? 17.916 -19.930 6.518 1.00 58.97 88 SER A N 1
ATOM 707 C CA . SER A 1 88 ? 18.910 -19.708 5.460 1.00 58.97 88 SER A CA 1
ATOM 708 C C . SER A 1 88 ? 20.006 -18.713 5.863 1.00 58.97 88 SER A C 1
ATOM 710 O O . SER A 1 88 ? 21.114 -18.813 5.345 1.00 58.97 88 SER A O 1
ATOM 712 N N . TRP A 1 89 ? 19.764 -17.820 6.836 1.00 59.66 89 TRP A N 1
ATOM 713 C CA . TRP A 1 89 ? 20.800 -16.926 7.393 1.00 59.66 89 TRP A CA 1
ATOM 714 C C . TRP A 1 89 ? 21.795 -17.660 8.308 1.00 59.66 89 TRP A C 1
ATOM 716 O O . TRP A 1 89 ? 22.848 -17.111 8.624 1.00 59.66 89 TRP A O 1
ATOM 726 N N . LEU A 1 90 ? 21.490 -18.901 8.711 1.00 58.59 90 LEU A N 1
ATOM 727 C CA . LEU A 1 90 ? 22.415 -19.796 9.413 1.00 58.59 90 LEU A CA 1
ATOM 728 C C . LEU A 1 90 ? 23.145 -20.769 8.477 1.00 58.59 90 LEU A C 1
ATOM 730 O O . LEU A 1 90 ? 23.933 -21.569 8.974 1.00 58.59 90 LEU A O 1
ATOM 734 N N . SER A 1 91 ? 22.926 -20.726 7.154 1.00 55.41 91 SER A N 1
ATOM 735 C CA . SER A 1 91 ? 23.739 -21.525 6.229 1.00 55.41 91 SER A CA 1
ATOM 736 C C . SER A 1 91 ? 25.133 -20.903 6.105 1.00 55.41 91 SER A C 1
ATOM 738 O O . SER A 1 91 ? 25.272 -19.819 5.533 1.00 55.41 91 SER A O 1
ATOM 740 N N . PRO A 1 92 ? 26.180 -21.548 6.645 1.00 61.00 92 PRO A N 1
ATOM 741 C CA . PRO A 1 92 ? 27.532 -21.045 6.532 1.00 61.00 92 PRO A CA 1
ATOM 742 C C . PRO A 1 92 ? 27.986 -21.146 5.074 1.00 61.00 92 PRO A C 1
ATOM 744 O O . PRO A 1 92 ? 27.621 -22.059 4.336 1.00 61.00 92 PRO A O 1
ATOM 747 N N . VAL A 1 93 ? 28.818 -20.196 4.671 1.00 60.72 93 VAL A N 1
ATOM 748 C CA . VAL A 1 93 ? 29.557 -20.172 3.408 1.00 60.72 93 VAL A CA 1
ATOM 749 C C . VAL A 1 93 ? 30.375 -21.467 3.256 1.00 60.72 93 VAL A C 1
ATOM 751 O O . VAL A 1 93 ? 31.494 -21.537 3.757 1.00 60.72 93 VAL A O 1
ATOM 754 N N . SER A 1 94 ? 29.844 -22.513 2.607 1.00 58.97 94 SER A N 1
ATOM 755 C CA . SER A 1 94 ? 30.640 -23.732 2.364 1.00 58.97 94 SER A CA 1
ATOM 756 C C . SER A 1 94 ? 30.305 -24.590 1.139 1.00 58.97 94 SER A C 1
ATOM 758 O O . SER A 1 94 ? 30.938 -25.632 0.998 1.00 58.97 94 SER A O 1
ATOM 760 N N . ASN A 1 95 ? 29.422 -24.201 0.204 1.00 53.22 95 ASN A N 1
ATOM 761 C CA . ASN A 1 95 ? 29.402 -24.893 -1.097 1.00 53.22 95 ASN A CA 1
ATOM 762 C C . ASN A 1 95 ? 28.691 -24.128 -2.226 1.00 53.22 95 ASN A C 1
ATOM 764 O O . ASN A 1 95 ? 27.468 -24.134 -2.286 1.00 53.22 95 ASN A O 1
ATOM 768 N N . GLN A 1 96 ? 29.466 -23.484 -3.112 1.00 61.28 96 GLN A N 1
ATOM 769 C CA . GLN A 1 96 ? 29.343 -23.591 -4.586 1.00 61.28 96 GLN A 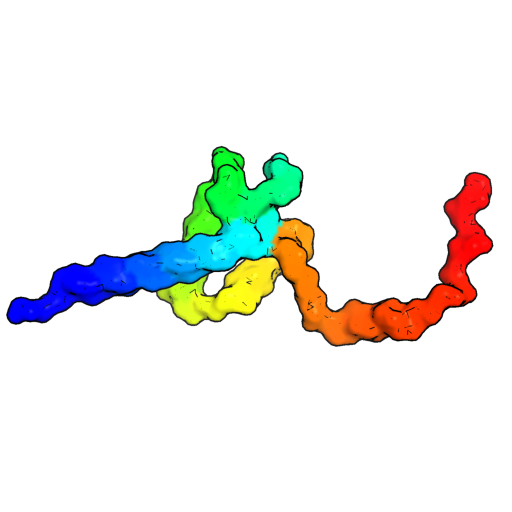CA 1
ATOM 770 C C . GLN A 1 96 ? 30.306 -22.651 -5.331 1.00 61.28 96 GLN A C 1
ATOM 772 O O . GLN A 1 96 ? 29.956 -21.961 -6.285 1.00 61.28 96 GLN A O 1
ATOM 777 N N . PHE A 1 97 ? 31.576 -22.701 -4.926 1.00 58.12 97 PHE A N 1
ATOM 778 C CA . PHE A 1 97 ? 32.721 -22.315 -5.749 1.00 58.12 97 PHE A CA 1
ATOM 779 C C . PHE A 1 97 ? 32.839 -23.285 -6.949 1.00 58.12 97 PHE A C 1
ATOM 781 O O . PHE A 1 97 ? 33.806 -24.027 -7.016 1.00 58.12 97 PHE A O 1
ATOM 788 N N . ASN A 1 98 ? 31.822 -23.393 -7.822 1.00 57.31 98 ASN A N 1
ATOM 789 C CA . ASN A 1 98 ? 31.938 -23.951 -9.180 1.00 57.31 98 ASN A CA 1
ATOM 790 C C . ASN A 1 98 ? 30.628 -23.824 -9.987 1.00 57.31 98 ASN A C 1
ATOM 792 O O . ASN A 1 98 ? 29.840 -24.765 -10.055 1.00 57.31 98 ASN A O 1
ATOM 796 N N . LEU A 1 99 ? 30.381 -22.672 -10.615 1.00 55.69 99 LEU A N 1
ATOM 797 C CA . LEU A 1 99 ? 29.468 -22.594 -11.771 1.00 55.69 99 LEU A CA 1
ATOM 798 C C . LEU A 1 99 ? 29.752 -21.377 -12.669 1.00 55.69 99 LEU A C 1
ATOM 800 O O . LEU A 1 99 ? 28.856 -20.796 -13.268 1.00 55.69 99 LEU A O 1
ATOM 804 N N . PHE A 1 100 ? 31.034 -21.027 -12.773 1.00 51.69 100 PHE A N 1
ATOM 805 C CA . PHE A 1 100 ? 31.600 -20.370 -13.947 1.00 51.69 100 PHE A CA 1
ATOM 806 C C . PHE A 1 100 ? 32.559 -21.386 -14.569 1.00 51.69 100 PHE A C 1
ATOM 808 O O . PHE A 1 100 ? 33.711 -21.493 -14.150 1.00 51.69 100 PHE A O 1
ATOM 815 N N . LEU A 1 101 ? 32.023 -22.201 -15.484 1.00 46.75 101 LEU A N 1
ATOM 816 C CA . LEU A 1 101 ? 32.825 -22.702 -16.600 1.00 46.75 101 LEU A CA 1
ATOM 817 C C . LEU A 1 101 ? 33.269 -21.505 -17.447 1.00 46.75 101 LEU A C 1
ATOM 819 O O . LEU A 1 101 ? 32.439 -20.578 -17.602 1.00 46.75 101 LEU A O 1
#

Secondary structure (DSSP, 8-state):
---SHHHHHHHHHHHHHHHHHHHTBB-TTTSS-BTTT---HHHHHHHHHHHHHHHTT--HHHHHHHHHHHH-GGGBSSPP--HHHHHHTT--S-S------

InterPro domains:
  IPR005616 CcmH/CycL/Ccl2/NrfF, N-terminal [PF03918] (5-93)
  IPR005616 CcmH/CycL/Ccl2/NrfF, N-terminal [cd16378] (14-79)
  IPR038297 CcmH/CycL/Ccl2/NrfF domain superfamily [G3DSA:1.10.8.640] (3-82)

Radius of gyration: 19.09 Å; chains: 1; bounding box: 58×45×34 Å

Sequence (101 aa):
MENEEDPVKKQQIVDARARNVSHNVRCLECGSQSIEESQADIVVLLRKLIRDEIKLGKSNKDIYKKLEDEYGEMILYAPKFDWQTAASWLSPVSNQFNLFL